Protein AF-A0A6L7LEG8-F1 (afdb_monomer)

Mean predicted aligned error: 12.06 Å

Structure (mmCIF, N/CA/C/O backbone):
data_AF-A0A6L7LEG8-F1
#
_entry.id   AF-A0A6L7LEG8-F1
#
loop_
_atom_site.group_PDB
_atom_site.id
_atom_site.type_symbol
_atom_site.label_atom_id
_atom_site.label_alt_id
_atom_site.label_comp_id
_atom_site.label_asym_id
_atom_site.label_entity_id
_atom_site.label_seq_id
_atom_site.pdbx_PDB_ins_code
_atom_site.Cartn_x
_atom_site.Cartn_y
_atom_site.Cartn_z
_atom_site.occupancy
_atom_site.B_iso_or_equiv
_atom_site.auth_seq_id
_atom_site.auth_comp_id
_atom_site.auth_asym_id
_atom_site.auth_atom_id
_atom_site.pdbx_PDB_model_num
ATOM 1 N N . MET A 1 1 ? 35.740 4.287 -33.647 1.00 59.50 1 MET A N 1
ATOM 2 C CA . MET A 1 1 ? 35.100 3.792 -32.405 1.00 59.50 1 MET A CA 1
ATOM 3 C C . MET A 1 1 ? 33.585 3.944 -32.525 1.00 59.50 1 MET A C 1
ATOM 5 O O . MET A 1 1 ? 33.094 5.064 -32.462 1.00 59.50 1 MET A O 1
ATOM 9 N N . GLY A 1 2 ? 32.860 2.856 -32.806 1.00 48.44 2 GLY A N 1
ATOM 10 C CA . GLY A 1 2 ? 31.416 2.874 -33.086 1.00 48.44 2 GLY A CA 1
ATOM 11 C C . GLY A 1 2 ? 30.553 2.960 -31.822 1.00 48.44 2 GLY A C 1
ATOM 12 O O . GLY A 1 2 ? 30.821 2.278 -30.837 1.00 48.44 2 GLY A O 1
ATOM 13 N N . ARG A 1 3 ? 29.515 3.803 -31.861 1.00 68.12 3 ARG A N 1
ATOM 14 C CA . ARG A 1 3 ? 28.473 3.918 -30.829 1.00 68.12 3 ARG A CA 1
ATOM 15 C C . ARG A 1 3 ? 27.336 2.955 -31.177 1.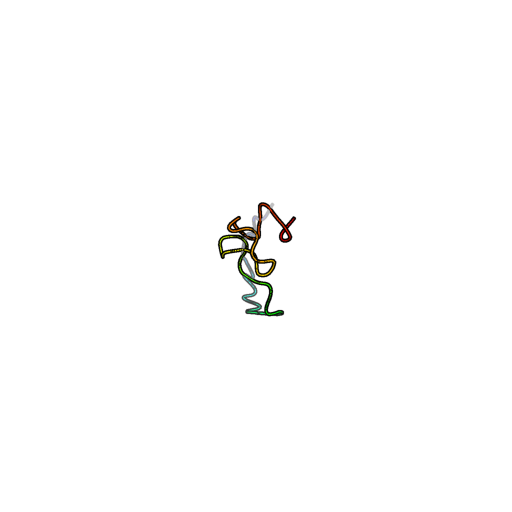00 68.12 3 ARG A C 1
ATOM 17 O O . ARG A 1 3 ? 26.832 3.018 -32.293 1.00 68.12 3 ARG A O 1
ATOM 24 N N . ALA A 1 4 ? 26.889 2.138 -30.227 1.00 56.12 4 ALA A N 1
ATOM 25 C CA . ALA A 1 4 ? 25.640 1.390 -30.350 1.00 56.12 4 ALA A CA 1
ATOM 26 C C . ALA A 1 4 ? 24.863 1.450 -29.028 1.00 56.12 4 ALA A C 1
ATOM 28 O O . ALA A 1 4 ? 25.235 0.824 -28.040 1.00 56.12 4 ALA A O 1
ATOM 29 N N . GLY A 1 5 ? 23.787 2.238 -29.026 1.00 58.22 5 GLY A N 1
ATOM 30 C CA . GLY A 1 5 ? 22.655 2.082 -28.117 1.00 58.22 5 GLY A CA 1
ATOM 31 C C . GLY A 1 5 ? 21.486 1.454 -28.882 1.00 58.22 5 GLY A C 1
ATOM 32 O O . GLY A 1 5 ? 21.339 1.702 -30.076 1.00 58.22 5 GLY A O 1
ATOM 33 N N . GLY A 1 6 ? 20.654 0.653 -28.213 1.00 53.75 6 GLY A N 1
ATOM 34 C CA . GLY A 1 6 ? 19.447 0.073 -28.816 1.00 53.75 6 GLY A CA 1
ATOM 35 C C . GLY A 1 6 ? 18.822 -1.004 -27.934 1.00 53.75 6 GLY A C 1
ATOM 36 O O . GLY A 1 6 ? 19.406 -2.060 -27.731 1.00 53.75 6 GLY A O 1
ATOM 37 N N . GLY A 1 7 ? 17.663 -0.700 -27.348 1.00 57.38 7 GLY A N 1
ATOM 38 C CA . GLY A 1 7 ? 17.081 -1.438 -26.232 1.00 57.38 7 GLY A CA 1
ATOM 39 C C . GLY A 1 7 ? 16.319 -2.719 -26.569 1.00 57.38 7 GLY A C 1
ATOM 40 O O . GLY A 1 7 ? 15.728 -2.878 -27.633 1.00 57.38 7 GLY A O 1
ATOM 41 N N . LYS A 1 8 ? 16.206 -3.572 -25.548 1.00 46.03 8 LYS A N 1
ATOM 42 C CA . LYS A 1 8 ? 15.102 -4.521 -25.397 1.00 46.03 8 LYS A CA 1
ATOM 43 C C . LYS A 1 8 ? 14.410 -4.257 -24.063 1.00 46.03 8 LYS A C 1
ATOM 45 O O . LYS A 1 8 ? 14.780 -4.815 -23.037 1.00 46.03 8 LYS A O 1
ATOM 50 N N . ARG A 1 9 ? 13.395 -3.390 -24.096 1.00 62.84 9 ARG A N 1
ATOM 51 C CA . ARG A 1 9 ? 12.370 -3.301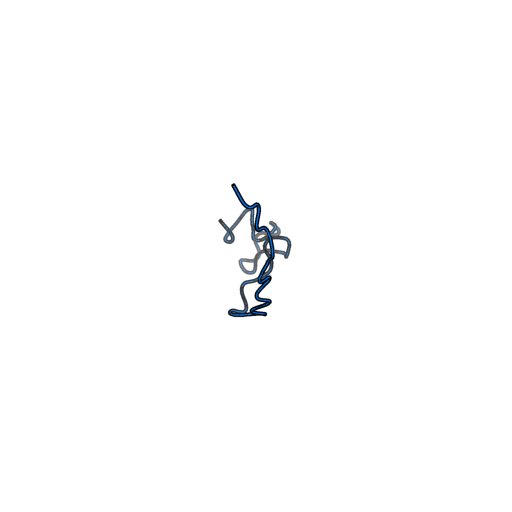 -23.049 1.00 62.84 9 ARG A CA 1
ATOM 52 C C . ARG A 1 9 ? 11.549 -4.582 -23.138 1.00 62.84 9 ARG A C 1
ATOM 54 O O . ARG A 1 9 ? 10.591 -4.647 -23.900 1.00 62.84 9 ARG A O 1
ATOM 61 N N . GLN A 1 10 ? 12.001 -5.625 -22.454 1.00 61.06 10 GLN A N 1
ATOM 62 C CA . GLN A 1 10 ? 11.202 -6.829 -22.286 1.00 61.06 10 GLN A CA 1
ATOM 63 C C . GLN A 1 10 ? 10.174 -6.517 -21.207 1.00 61.06 10 GLN A C 1
ATOM 65 O O . GLN A 1 10 ? 10.421 -6.649 -20.012 1.00 61.06 10 GLN A O 1
ATOM 70 N N . ASP A 1 11 ? 9.056 -5.992 -21.693 1.00 57.69 11 ASP A N 1
ATOM 71 C CA . ASP A 1 11 ? 7.735 -6.242 -21.149 1.00 57.69 11 ASP A CA 1
ATOM 72 C C . ASP A 1 11 ? 7.631 -7.734 -20.800 1.00 57.69 11 ASP A C 1
ATOM 74 O O . ASP A 1 11 ? 7.460 -8.588 -21.662 1.00 57.69 11 ASP A O 1
ATOM 78 N N . GLN A 1 12 ? 7.878 -8.054 -19.534 1.00 58.91 12 GLN A N 1
ATOM 79 C CA . GLN A 1 12 ? 7.463 -9.312 -18.934 1.00 58.91 12 GLN A CA 1
ATOM 80 C C . GLN A 1 12 ? 6.461 -8.924 -17.859 1.00 58.91 12 GLN A C 1
ATOM 82 O O . GLN A 1 12 ? 6.789 -8.641 -16.702 1.00 58.91 12 GLN A O 1
ATOM 87 N N . ALA A 1 13 ? 5.229 -8.787 -18.331 1.00 57.91 13 ALA A N 1
ATOM 88 C CA . ALA A 1 13 ? 4.050 -8.509 -17.553 1.00 57.91 13 ALA A CA 1
ATOM 89 C C . ALA A 1 13 ? 3.820 -9.592 -16.479 1.00 57.91 13 ALA A C 1
ATOM 91 O O . ALA A 1 13 ? 3.790 -10.785 -16.753 1.00 57.91 13 ALA A O 1
ATOM 92 N N . VAL A 1 14 ? 3.585 -9.105 -15.256 1.00 57.09 14 VAL A N 1
ATOM 93 C CA . VAL A 1 14 ? 2.632 -9.634 -14.265 1.00 57.09 14 VAL A CA 1
ATOM 94 C C . VAL A 1 14 ? 2.884 -11.069 -13.782 1.00 57.09 14 VAL A C 1
ATOM 96 O O . VAL A 1 14 ? 2.129 -11.998 -14.040 1.00 57.09 14 VAL A O 1
ATOM 99 N N . GLY A 1 15 ? 3.905 -11.213 -12.935 1.00 56.19 15 GLY A N 1
ATOM 100 C CA . GLY A 1 15 ? 4.044 -12.348 -12.027 1.00 56.19 15 GLY A CA 1
ATOM 101 C C . GLY A 1 15 ? 3.828 -11.932 -10.572 1.00 56.19 15 GLY A C 1
ATOM 102 O O . GLY A 1 15 ? 4.661 -11.228 -10.001 1.00 56.19 15 GLY A O 1
ATOM 103 N N . SER A 1 16 ? 2.773 -12.476 -9.954 1.00 48.94 16 SER A N 1
ATOM 104 C CA . SER A 1 16 ? 2.403 -12.471 -8.523 1.00 48.94 16 SER A CA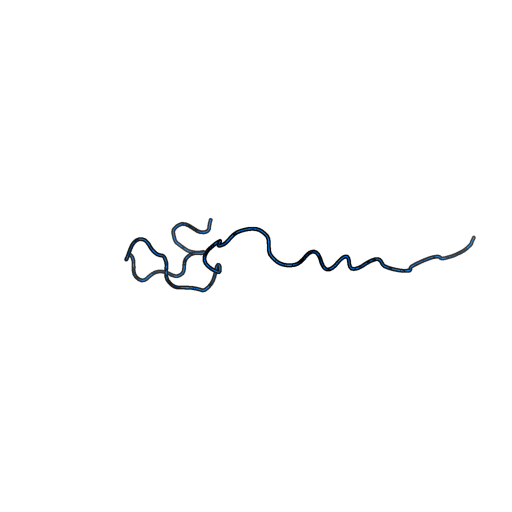 1
ATOM 105 C C . SER A 1 16 ? 1.377 -11.408 -8.126 1.00 48.94 16 SER A C 1
ATOM 107 O O . SER A 1 16 ? 1.657 -10.216 -8.221 1.00 48.94 16 SER A O 1
ATOM 109 N N . GLY A 1 17 ? 0.237 -11.843 -7.571 1.00 59.53 17 GLY A N 1
ATOM 110 C CA . GLY A 1 17 ? -0.797 -11.037 -6.899 1.00 59.53 17 GLY A CA 1
ATOM 111 C C . GLY A 1 17 ? -0.306 -10.311 -5.638 1.00 59.53 17 GLY A C 1
ATOM 112 O O . GLY A 1 17 ? -0.919 -10.374 -4.576 1.00 59.53 17 GLY A O 1
ATOM 113 N N . LYS A 1 18 ? 0.833 -9.628 -5.742 1.00 71.00 18 LYS A N 1
ATOM 114 C CA . LYS A 1 18 ? 1.404 -8.768 -4.719 1.00 71.00 18 LYS A CA 1
ATOM 115 C C . LYS A 1 18 ? 0.526 -7.533 -4.659 1.00 71.00 18 LYS A C 1
A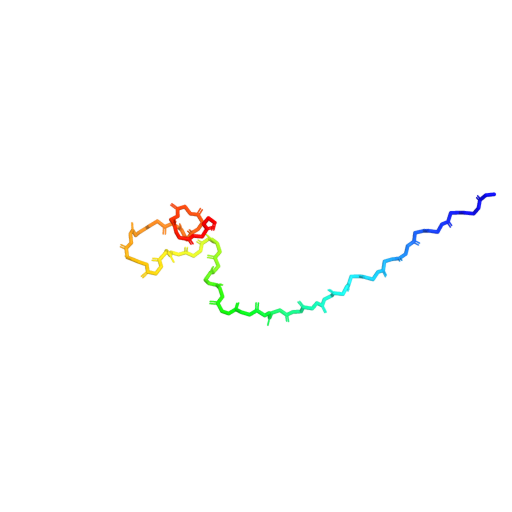TOM 117 O O . LYS A 1 18 ? 0.431 -6.780 -5.630 1.00 71.00 18 LYS A O 1
ATOM 122 N N . VAL A 1 19 ? -0.132 -7.345 -3.519 1.00 78.56 19 VAL A N 1
ATOM 123 C CA . VAL A 1 19 ? -0.955 -6.164 -3.282 1.00 78.56 19 VAL A CA 1
ATOM 124 C C . VAL A 1 19 ? -0.117 -4.921 -3.609 1.00 78.56 19 VAL A C 1
ATOM 126 O O . VAL A 1 19 ? 1.054 -4.804 -3.229 1.00 78.56 19 VAL A O 1
ATOM 129 N N . GLY A 1 20 ? -0.677 -4.024 -4.422 1.00 86.69 20 GLY A N 1
ATOM 130 C CA . GLY A 1 20 ? 0.072 -2.868 -4.902 1.00 86.69 20 GLY A CA 1
ATOM 131 C C . GLY A 1 20 ? 0.618 -2.057 -3.724 1.00 86.69 20 GLY A C 1
ATOM 132 O O . GLY A 1 20 ? -0.098 -1.805 -2.760 1.00 86.69 20 GLY A O 1
ATOM 133 N N . ARG A 1 21 ? 1.869 -1.587 -3.807 1.00 87.50 21 ARG A N 1
ATOM 134 C CA . ARG A 1 21 ? 2.561 -0.841 -2.731 1.00 87.50 21 ARG A CA 1
ATOM 135 C C . ARG A 1 21 ? 1.727 0.321 -2.165 1.00 87.50 21 ARG A C 1
ATOM 137 O O . ARG A 1 21 ? 1.795 0.629 -0.978 1.00 87.50 21 ARG A O 1
ATOM 144 N N . ASN A 1 22 ? 0.903 0.956 -2.996 1.00 89.31 22 ASN A N 1
ATOM 145 C CA . ASN A 1 22 ? 0.036 2.068 -2.600 1.00 89.31 22 ASN A CA 1
ATOM 146 C C . ASN A 1 22 ? -1.380 1.671 -2.133 1.00 89.31 22 ASN A C 1
ATOM 148 O O . ASN A 1 22 ? -2.100 2.552 -1.662 1.00 89.31 22 ASN A O 1
ATOM 152 N N . LYS A 1 23 ? -1.801 0.409 -2.274 1.00 91.06 23 LYS A N 1
ATOM 153 C CA . LYS A 1 23 ? -3.114 -0.083 -1.818 1.00 91.06 23 LYS A CA 1
ATOM 154 C C . LYS A 1 23 ? -3.160 -0.160 -0.281 1.00 91.06 23 LYS A C 1
ATOM 156 O O . LYS A 1 23 ? -2.096 -0.186 0.342 1.00 91.06 23 LYS A O 1
ATOM 161 N N . PRO A 1 24 ? -4.352 -0.147 0.347 1.00 92.00 24 PRO A N 1
ATOM 162 C CA . PRO A 1 24 ? -4.480 -0.403 1.782 1.00 92.00 24 PRO A CA 1
ATOM 163 C C . PRO A 1 24 ? -3.897 -1.774 2.143 1.00 92.00 24 PRO A C 1
ATOM 165 O O . PRO A 1 24 ? -3.949 -2.714 1.350 1.00 92.00 24 PRO A O 1
ATOM 168 N N . CYS A 1 25 ? -3.288 -1.867 3.322 1.00 93.38 25 CYS A N 1
ATOM 169 C CA . CYS A 1 25 ? -2.649 -3.089 3.785 1.00 93.38 25 CYS A CA 1
ATOM 170 C C . CYS A 1 25 ? -3.710 -4.133 4.181 1.00 93.38 25 CYS A C 1
ATOM 172 O O . CYS A 1 25 ? -4.603 -3.797 4.962 1.00 93.38 25 CYS A O 1
ATOM 174 N N . PRO A 1 26 ? -3.605 -5.394 3.718 1.00 89.44 26 PRO A N 1
ATOM 175 C CA . PRO A 1 26 ? -4.605 -6.429 3.998 1.00 89.44 26 PRO A CA 1
ATOM 176 C C . PRO A 1 26 ? -4.678 -6.849 5.477 1.00 89.44 26 PRO A C 1
ATOM 178 O O . PRO A 1 26 ? -5.610 -7.536 5.860 1.00 89.44 26 PRO A O 1
ATOM 181 N N . CYS A 1 27 ? -3.743 -6.410 6.328 1.00 90.75 27 CYS A N 1
ATOM 182 C CA . CYS A 1 27 ? -3.764 -6.674 7.772 1.00 90.75 27 CYS A CA 1
ATOM 183 C C . CYS A 1 27 ? -4.764 -5.808 8.567 1.00 90.75 27 CYS A C 1
ATOM 185 O O . CYS A 1 27 ? -4.765 -5.857 9.792 1.00 90.75 27 CYS A O 1
ATOM 187 N N . GLY A 1 28 ? -5.549 -4.947 7.906 1.00 87.69 28 GLY A N 1
ATOM 188 C CA . GLY A 1 28 ? -6.554 -4.109 8.575 1.00 87.69 28 GLY A CA 1
ATOM 189 C C . GLY A 1 28 ? -6.000 -2.891 9.326 1.00 87.69 28 GLY A C 1
ATOM 190 O O . GLY A 1 28 ? -6.749 -2.184 9.984 1.00 87.69 28 GLY A O 1
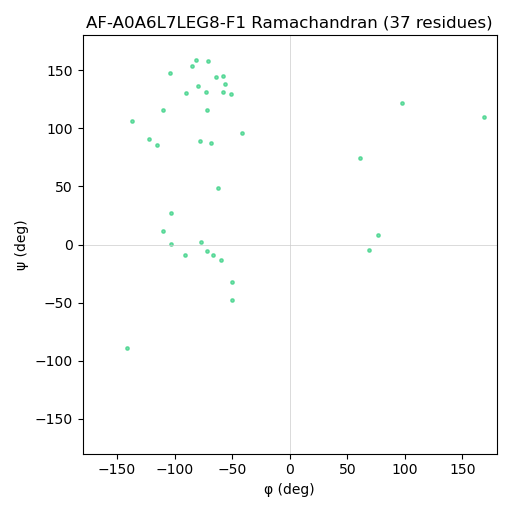ATOM 191 N N . SER A 1 29 ? -4.708 -2.574 9.194 1.00 90.19 29 SER A N 1
ATOM 192 C CA . SER A 1 29 ? -4.072 -1.455 9.917 1.00 90.19 29 SER A CA 1
ATOM 193 C C . SER A 1 29 ? -4.460 -0.052 9.429 1.00 90.19 29 SER A C 1
ATOM 195 O O . SER A 1 29 ? -3.971 0.940 9.968 1.00 90.19 29 SER A O 1
ATOM 197 N N . GLY A 1 30 ? -5.231 0.058 8.343 1.00 90.81 30 GLY A N 1
ATOM 198 C CA . GLY A 1 30 ? -5.552 1.330 7.680 1.00 90.81 30 GLY A CA 1
ATOM 199 C C . GLY A 1 30 ? -4.365 2.008 6.973 1.00 90.81 30 GLY A C 1
ATOM 200 O O . GLY A 1 30 ? -4.536 3.012 6.281 1.00 90.81 30 GLY A O 1
ATOM 201 N N . LYS A 1 31 ? -3.145 1.465 7.089 1.00 92.25 31 LYS A N 1
ATOM 202 C CA . LYS A 1 31 ? -1.933 1.999 6.449 1.00 92.25 31 LYS A CA 1
ATOM 203 C C . LYS A 1 31 ? -1.812 1.488 5.010 1.00 92.25 31 LYS A C 1
ATOM 205 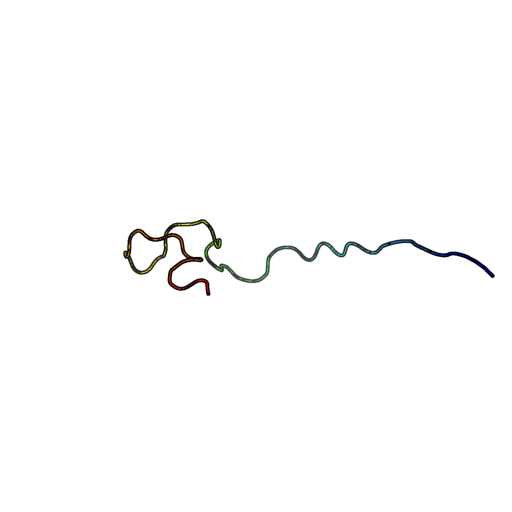O O . LYS A 1 31 ? -2.289 0.407 4.673 1.00 92.25 31 LYS A O 1
ATOM 210 N N . LYS A 1 32 ? -1.129 2.243 4.140 1.00 92.31 32 LYS A N 1
ATOM 211 C CA . LYS A 1 32 ? -0.762 1.754 2.793 1.00 92.31 32 LYS A CA 1
ATOM 212 C C . LYS A 1 32 ? 0.195 0.569 2.925 1.00 92.31 32 LYS A C 1
ATOM 214 O O . LYS A 1 32 ? 1.063 0.605 3.794 1.00 92.31 32 LYS A O 1
ATOM 219 N N . TYR A 1 33 ? 0.085 -0.423 2.042 1.00 93.31 33 TYR A N 1
ATOM 220 C CA . TYR A 1 33 ? 0.876 -1.654 2.080 1.00 93.31 33 TYR A CA 1
ATOM 221 C C . TYR A 1 33 ? 2.37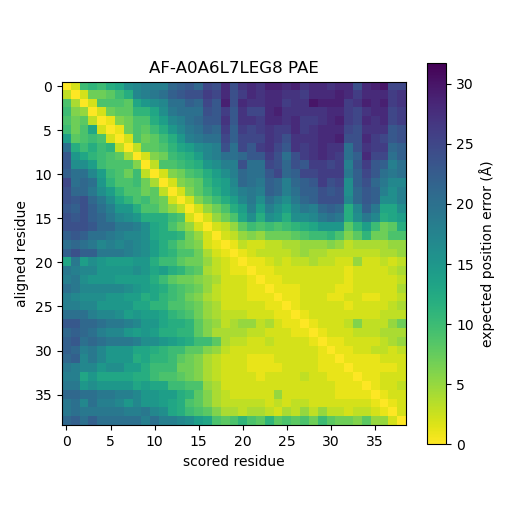5 -1.369 2.224 1.00 93.31 33 TYR A C 1
ATOM 223 O O . TYR A 1 33 ? 2.987 -1.857 3.165 1.00 93.31 33 TYR A O 1
ATOM 231 N N . LYS A 1 34 ? 2.932 -0.449 1.427 1.00 92.12 34 LYS A N 1
ATOM 232 C CA . LYS A 1 34 ? 4.347 -0.026 1.500 1.00 92.12 34 LYS A CA 1
ATOM 233 C C . LYS A 1 34 ? 4.819 0.575 2.827 1.00 92.12 34 LYS A C 1
ATOM 235 O O . LYS A 1 34 ? 6.002 0.811 2.994 1.00 92.12 34 LYS A O 1
ATOM 240 N N . ARG A 1 35 ? 3.902 0.933 3.726 1.00 92.69 35 ARG A N 1
ATOM 241 C CA . ARG A 1 35 ? 4.199 1.503 5.054 1.00 92.69 35 ARG A CA 1
ATOM 242 C C . ARG A 1 35 ? 3.868 0.519 6.177 1.00 92.69 35 ARG A C 1
ATOM 244 O O . ARG A 1 35 ? 3.717 0.928 7.325 1.00 92.69 35 ARG A O 1
ATOM 251 N N . CYS A 1 36 ? 3.610 -0.736 5.826 1.00 93.12 36 CYS A N 1
ATOM 252 C CA . CYS A 1 36 ? 3.166 -1.762 6.750 1.00 93.12 36 CYS A CA 1
ATOM 253 C C . CYS A 1 36 ? 3.832 -3.100 6.400 1.00 93.12 36 CYS A C 1
ATOM 255 O O . CYS A 1 36 ? 4.917 -3.351 6.895 1.00 93.12 36 CYS A O 1
ATOM 257 N N . HIS A 1 37 ? 3.237 -3.914 5.521 1.00 88.31 37 HIS A N 1
ATOM 258 C CA . HIS A 1 37 ? 3.761 -5.242 5.144 1.00 88.31 37 HIS A CA 1
ATOM 259 C C . HIS A 1 37 ? 4.446 -5.279 3.767 1.00 88.31 37 HIS A C 1
ATOM 261 O O . HIS A 1 37 ? 4.852 -6.336 3.305 1.00 88.31 37 HIS A O 1
ATOM 267 N N . GLY A 1 38 ? 4.501 -4.143 3.076 1.00 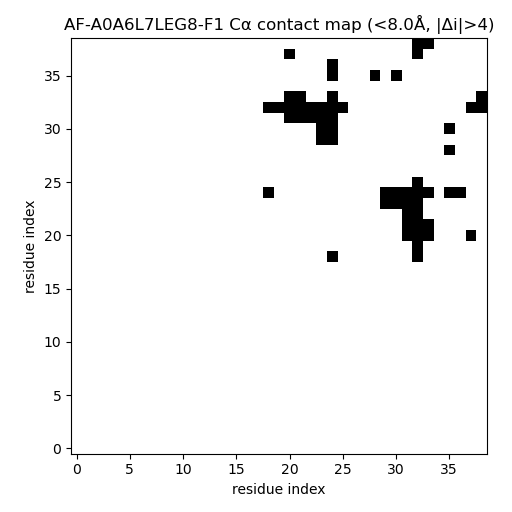83.44 38 GLY A N 1
ATOM 268 C CA . GLY A 1 38 ? 5.122 -3.974 1.763 1.00 83.44 38 GLY A CA 1
ATOM 269 C C . GLY A 1 38 ? 6.485 -3.298 1.825 1.00 83.44 3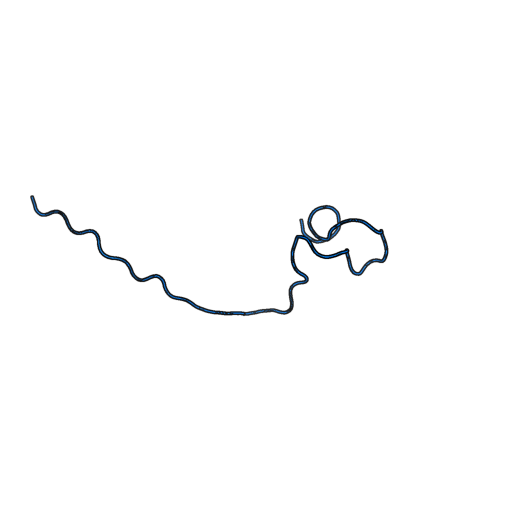8 GLY A C 1
ATOM 270 O O . GLY A 1 38 ? 6.817 -2.584 0.875 1.00 83.44 38 GLY A O 1
ATOM 271 N N . GLY A 1 39 ? 7.176 -3.448 2.960 1.00 67.69 39 GLY A N 1
ATOM 272 C CA . GLY A 1 39 ? 8.625 -3.269 3.037 1.00 67.69 39 GLY A CA 1
ATOM 273 C C . GLY A 1 39 ? 9.334 -4.337 2.219 1.00 67.69 39 GLY A C 1
ATOM 274 O O . GLY A 1 39 ? 8.770 -5.449 2.105 1.00 67.69 39 GLY A O 1
#

Solvent-accessible surface area (backbone atoms only — not comparable to full-atom values): 2866 Å² total; per-residue (Å²): 136,87,89,85,86,86,86,79,86,75,83,76,80,86,83,74,96,66,77,52,53,79,38,72,29,93,85,71,76,80,38,37,14,45,79,64,83,48,112

Foldseek 3Di:
DDDDDDDDPPPPDDDDPDPDQQPQPPVPPRDRCVVPVVD

Sequence (39 aa):
MGRAGGGKRQDQAVGSGKVGRNKPCPCGSGKKYKRCHGG

Secondary structure (DSSP, 8-state):
---------------S----TTSBPTTSSSSBGGGTT--

Radius of gyration: 18.02 Å; Cα contacts (8 Å, |Δi|>4): 29; chains: 1; bounding box: 42×16×43 Å

pLDDT: mean 74.39, std 16.55, range [46.03, 93.38]